Protein AF-A0A1T5C948-F1 (afdb_monomer_lite)

Foldseek 3Di:
DDDDDDDPPPPPPPPPPLDWDKAWKFKWWQDPVRDIDATDTFTKTKFAQVVVCVVVVHNPGDLQWIWIWTDPDPPDTWTWTWPDHLDDSVCSNVRNTDDPVSNVVCCVPVNQWIWTATPVRMIMIIRRDDDPPPVPSD

Structure (mmCIF, N/CA/C/O backbone):
data_AF-A0A1T5C948-F1
#
_entry.id   AF-A0A1T5C948-F1
#
loop_
_atom_site.group_PDB
_atom_site.id
_atom_site.type_symbol
_atom_site.label_atom_id
_atom_site.label_alt_id
_atom_site.label_comp_id
_atom_site.label_asym_id
_atom_site.label_entity_id
_atom_site.label_seq_id
_atom_site.pdbx_PDB_ins_code
_atom_site.Cartn_x
_atom_site.Cartn_y
_atom_site.Cartn_z
_atom_site.occupancy
_atom_site.B_iso_or_equiv
_atom_site.auth_seq_id
_atom_site.auth_comp_id
_atom_site.auth_asym_id
_atom_site.auth_atom_id
_atom_site.pdbx_PDB_model_num
ATOM 1 N N . MET A 1 1 ? -55.610 -35.413 -7.235 1.00 39.25 1 MET A N 1
ATOM 2 C CA . MET A 1 1 ? -54.195 -35.288 -6.819 1.00 39.25 1 MET A CA 1
ATOM 3 C C . MET A 1 1 ? -53.547 -34.168 -7.632 1.00 39.25 1 MET A C 1
ATOM 5 O O . MET A 1 1 ? -53.199 -34.396 -8.781 1.00 39.25 1 MET A O 1
ATOM 9 N N . LYS A 1 2 ? -53.491 -32.938 -7.102 1.00 38.12 2 LYS A N 1
ATOM 10 C CA . LYS A 1 2 ? -52.894 -31.776 -7.789 1.00 38.12 2 LYS A CA 1
ATOM 11 C C . LYS A 1 2 ? -51.477 -31.571 -7.247 1.00 38.12 2 LYS A C 1
ATOM 13 O O . LYS A 1 2 ? -51.323 -31.294 -6.063 1.00 38.12 2 LYS A O 1
ATOM 18 N N . LYS A 1 3 ? -50.460 -31.761 -8.090 1.00 43.78 3 LYS A N 1
ATOM 19 C CA . LYS A 1 3 ? -49.057 -31.479 -7.758 1.00 43.78 3 LYS A CA 1
ATOM 20 C C . LYS A 1 3 ? -48.816 -29.981 -7.965 1.00 43.78 3 LYS A C 1
ATOM 22 O O . LYS A 1 3 ? -48.924 -29.505 -9.089 1.00 43.78 3 LYS A O 1
ATOM 27 N N . ILE A 1 4 ? -48.545 -29.251 -6.887 1.00 56.44 4 ILE A N 1
ATOM 28 C CA . ILE A 1 4 ? -48.087 -27.859 -6.943 1.00 56.44 4 ILE A CA 1
ATOM 29 C C . ILE A 1 4 ? -46.574 -27.910 -7.156 1.00 56.44 4 ILE A C 1
ATOM 31 O O . ILE A 1 4 ? -45.840 -28.407 -6.306 1.00 56.44 4 ILE A O 1
ATOM 35 N N . LEU A 1 5 ? -46.129 -27.458 -8.326 1.00 49.09 5 LEU A N 1
ATOM 36 C CA . LEU A 1 5 ? -44.719 -27.320 -8.667 1.00 49.09 5 LEU A CA 1
ATOM 37 C C . LEU A 1 5 ? -44.233 -25.975 -8.102 1.00 49.09 5 LEU A C 1
ATOM 39 O O . LEU A 1 5 ? -44.597 -24.922 -8.621 1.00 49.09 5 LEU A O 1
ATOM 43 N N . LEU A 1 6 ? -43.466 -26.003 -7.010 1.00 47.34 6 LEU A N 1
ATOM 44 C CA . LEU A 1 6 ? -42.801 -24.817 -6.465 1.00 47.34 6 LEU A CA 1
ATOM 45 C C . LEU A 1 6 ? -41.563 -24.509 -7.318 1.00 47.34 6 LEU A C 1
ATOM 47 O O . LEU A 1 6 ? -40.593 -25.264 -7.310 1.00 47.34 6 LEU A O 1
ATOM 51 N N . LEU A 1 7 ? -41.613 -23.408 -8.067 1.00 48.03 7 LEU A N 1
ATOM 52 C CA . LEU A 1 7 ? -40.491 -22.891 -8.844 1.00 48.03 7 LEU A CA 1
ATOM 53 C C . LEU A 1 7 ? -39.629 -22.005 -7.928 1.00 48.03 7 LEU A C 1
ATOM 55 O O . LEU A 1 7 ? -40.002 -20.876 -7.616 1.00 48.03 7 LEU A O 1
ATOM 59 N N . PHE A 1 8 ? -38.496 -22.530 -7.461 1.00 49.38 8 PHE A N 1
ATOM 60 C CA . PHE A 1 8 ? -37.500 -21.763 -6.709 1.00 49.38 8 PHE A CA 1
ATOM 61 C C . PHE A 1 8 ? -36.685 -20.923 -7.706 1.00 49.38 8 PHE A C 1
ATOM 63 O O . PHE A 1 8 ? -35.793 -21.434 -8.382 1.00 49.38 8 PHE A O 1
ATOM 70 N N . ILE A 1 9 ? -37.025 -19.641 -7.843 1.00 54.72 9 ILE A N 1
ATOM 71 C CA . ILE A 1 9 ? -36.220 -18.677 -8.601 1.00 54.72 9 ILE A CA 1
ATOM 72 C C . ILE A 1 9 ? -35.020 -18.322 -7.720 1.00 54.72 9 ILE A C 1
ATOM 74 O O . ILE A 1 9 ? -35.112 -17.491 -6.819 1.00 54.72 9 ILE A O 1
ATOM 78 N N . VAL A 1 10 ? -33.901 -19.011 -7.941 1.00 51.16 10 VAL A N 1
ATOM 79 C CA . VAL A 1 10 ? -32.608 -18.648 -7.357 1.00 51.16 10 VAL A CA 1
ATOM 80 C C . VAL A 1 10 ? -32.125 -17.401 -8.091 1.00 51.16 10 VAL A C 1
ATOM 82 O O . VAL A 1 10 ? -31.604 -17.480 -9.202 1.00 51.16 10 VAL A O 1
ATOM 85 N N . SER A 1 11 ? -32.349 -16.235 -7.488 1.00 49.03 11 SER A N 1
ATOM 86 C CA . SER A 1 11 ? -31.751 -14.976 -7.925 1.00 49.03 11 SER A CA 1
ATOM 87 C C . SER A 1 11 ? -30.237 -15.077 -7.764 1.00 49.03 11 SER A C 1
ATOM 89 O O . SER A 1 11 ? -29.710 -14.944 -6.662 1.00 49.03 11 SER A O 1
ATOM 91 N N . ILE A 1 12 ? -29.535 -15.342 -8.864 1.00 51.81 12 ILE A N 1
ATOM 92 C CA . ILE A 1 12 ? -28.080 -15.227 -8.941 1.00 51.81 12 ILE A CA 1
ATOM 93 C C . ILE A 1 12 ? -27.775 -13.730 -8.866 1.00 51.81 12 ILE A C 1
ATOM 95 O O . ILE A 1 12 ? -27.791 -13.028 -9.875 1.00 51.81 12 ILE A O 1
ATOM 99 N N . SER A 1 13 ? -27.565 -13.216 -7.656 1.00 45.84 13 SER A N 1
ATOM 100 C CA . SER A 1 13 ? -26.960 -11.905 -7.463 1.00 45.84 13 SER A CA 1
ATOM 101 C C . SER A 1 13 ? -25.549 -11.978 -8.033 1.00 45.84 13 SER A C 1
ATOM 103 O O . SER A 1 13 ? -24.665 -12.614 -7.459 1.00 45.84 13 SER A O 1
ATOM 105 N N . SER A 1 14 ? -25.355 -11.371 -9.200 1.00 46.09 14 SER A N 1
ATOM 106 C CA . SER A 1 14 ? -24.045 -11.084 -9.762 1.00 46.09 14 SER A CA 1
ATOM 107 C C . SER A 1 14 ? -23.282 -10.227 -8.757 1.00 46.09 14 SER A C 1
ATOM 109 O O . SER A 1 14 ? -23.475 -9.013 -8.696 1.00 46.09 14 SER A O 1
ATOM 111 N N . ASN A 1 15 ? -22.449 -10.868 -7.937 1.00 43.09 15 ASN A N 1
ATOM 112 C CA . ASN A 1 15 ? -21.431 -10.172 -7.170 1.00 43.09 15 ASN A CA 1
ATOM 113 C C . ASN A 1 15 ? -20.574 -9.440 -8.198 1.00 43.09 15 ASN A C 1
ATOM 115 O O . ASN A 1 15 ? -19.873 -10.072 -8.990 1.00 43.09 15 ASN A O 1
ATOM 119 N N . HIS A 1 16 ? -20.689 -8.115 -8.244 1.00 42.28 16 HIS A N 1
ATOM 120 C CA . HIS A 1 16 ? -19.7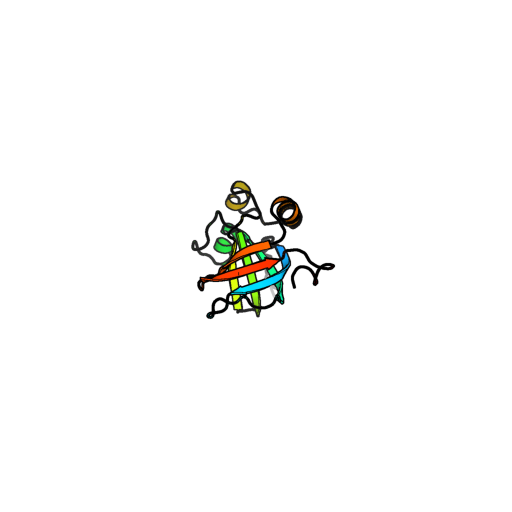15 -7.300 -8.944 1.00 42.28 16 HIS A CA 1
ATOM 121 C C . HIS A 1 16 ? -18.371 -7.621 -8.297 1.00 42.28 16 HIS A C 1
ATOM 123 O O . HIS A 1 16 ? -18.135 -7.266 -7.146 1.00 42.28 16 HIS A O 1
ATOM 129 N N . CYS A 1 17 ? -17.530 -8.368 -9.011 1.00 50.22 17 CYS A N 1
ATOM 130 C CA . CYS A 1 17 ? -16.131 -8.516 -8.658 1.00 50.22 17 CYS A CA 1
ATOM 131 C C . CYS A 1 17 ? -15.531 -7.115 -8.799 1.00 50.22 17 CYS A C 1
ATOM 133 O O . CYS A 1 17 ? -15.250 -6.665 -9.911 1.00 50.22 17 CYS A O 1
ATOM 135 N N . LEU A 1 18 ? -15.489 -6.366 -7.695 1.00 57.03 18 LEU A N 1
ATOM 136 C CA . LEU A 1 18 ? -14.756 -5.110 -7.634 1.00 57.03 18 LEU A CA 1
ATOM 137 C C . LEU A 1 18 ? -13.296 -5.477 -7.896 1.00 57.03 18 LEU A C 1
ATOM 139 O O . LEU A 1 18 ? -12.742 -6.335 -7.213 1.00 57.03 18 LEU A O 1
ATOM 143 N N . GLY A 1 19 ? -12.746 -4.925 -8.978 1.00 61.16 19 GLY A N 1
ATOM 144 C CA . GLY A 1 19 ? -11.480 -5.336 -9.578 1.00 61.16 19 GLY A CA 1
ATOM 145 C C . GLY A 1 19 ? -10.274 -4.935 -8.742 1.00 61.16 19 GLY A C 1
ATOM 146 O O . GLY A 1 19 ? -9.517 -4.060 -9.137 1.00 61.16 19 GLY A O 1
ATOM 147 N N . GLN A 1 20 ? -10.097 -5.585 -7.601 1.00 81.50 20 GLN A N 1
ATOM 148 C CA . GLN A 1 20 ? -8.906 -5.507 -6.772 1.00 81.50 20 GLN A CA 1
ATOM 149 C C . GLN A 1 20 ? -7.706 -6.057 -7.550 1.00 81.50 20 GLN A C 1
ATOM 151 O O . GLN A 1 20 ? -7.760 -7.164 -8.093 1.00 81.50 20 GLN A O 1
ATOM 156 N N . LEU A 1 21 ? -6.626 -5.277 -7.633 1.00 89.81 21 LEU A N 1
ATOM 157 C CA . LEU A 1 21 ? -5.390 -5.736 -8.258 1.00 89.81 21 LEU A CA 1
ATOM 158 C C . LEU A 1 21 ? -4.504 -6.407 -7.216 1.00 89.81 21 LEU A C 1
ATOM 160 O O . LEU A 1 21 ? -3.947 -5.740 -6.344 1.00 89.81 21 LEU A O 1
ATOM 164 N N . THR A 1 22 ? -4.318 -7.710 -7.380 1.00 92.06 22 THR A N 1
ATOM 165 C CA . THR A 1 22 ? -3.411 -8.521 -6.569 1.00 92.06 22 THR A CA 1
ATOM 166 C C . THR A 1 22 ? -2.036 -8.619 -7.234 1.00 92.06 22 THR A C 1
ATOM 168 O O . THR A 1 22 ? -1.925 -8.974 -8.411 1.00 92.06 22 THR A O 1
ATOM 171 N N . VAL A 1 23 ? -0.971 -8.294 -6.497 1.00 91.06 23 VAL A N 1
ATOM 172 C CA . VAL A 1 23 ? 0.420 -8.314 -6.986 1.00 91.06 23 VAL A CA 1
ATOM 173 C C . VAL A 1 23 ? 1.386 -8.828 -5.922 1.00 91.06 23 VAL A C 1
ATOM 175 O O . VAL A 1 23 ? 1.203 -8.596 -4.731 1.00 91.06 23 VAL A O 1
ATOM 178 N N . THR A 1 24 ? 2.465 -9.491 -6.346 1.00 90.69 24 THR A N 1
ATOM 179 C CA . THR A 1 24 ? 3.573 -9.839 -5.444 1.00 90.69 24 THR A CA 1
ATOM 180 C C . THR A 1 24 ? 4.559 -8.679 -5.343 1.00 90.69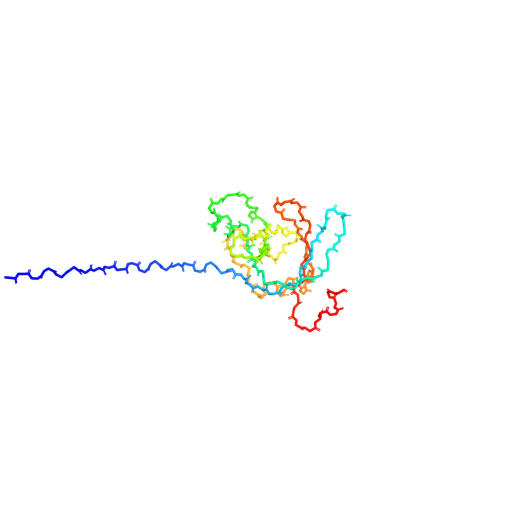 24 THR A C 1
ATOM 182 O O . THR A 1 24 ? 5.084 -8.210 -6.350 1.00 90.69 24 THR A O 1
ATOM 185 N N . VAL A 1 25 ? 4.840 -8.230 -4.120 1.00 91.19 25 VAL A N 1
ATOM 186 C CA . VAL A 1 25 ? 5.674 -7.055 -3.830 1.00 91.19 25 VAL A CA 1
ATOM 187 C C . VAL A 1 25 ? 6.652 -7.391 -2.706 1.00 91.19 25 VAL A C 1
ATOM 189 O O . VAL A 1 25 ? 6.312 -8.090 -1.749 1.00 91.19 25 VAL A O 1
ATOM 192 N N . GLY A 1 26 ? 7.885 -6.890 -2.803 1.00 92.12 26 GLY A N 1
ATOM 193 C CA . GLY A 1 26 ? 8.811 -6.893 -1.673 1.00 92.12 26 GLY A CA 1
ATOM 194 C C . GLY A 1 26 ? 8.386 -5.853 -0.637 1.00 92.12 26 GLY A C 1
ATOM 195 O O . GLY A 1 26 ? 8.387 -4.661 -0.934 1.00 92.12 26 GLY A O 1
ATOM 196 N N . VAL A 1 27 ? 8.063 -6.273 0.583 1.00 94.50 27 VAL A N 1
ATOM 197 C CA . VAL A 1 27 ? 7.663 -5.379 1.677 1.00 94.50 27 VAL A CA 1
ATOM 198 C C . VAL A 1 27 ? 8.672 -5.404 2.818 1.00 94.50 27 VAL A C 1
ATOM 200 O O . VAL A 1 27 ? 9.238 -6.448 3.144 1.00 94.50 27 VAL A O 1
ATOM 203 N N . LYS A 1 28 ? 8.886 -4.254 3.452 1.00 95.75 28 LYS A N 1
ATOM 204 C CA . LYS A 1 28 ? 9.564 -4.151 4.748 1.00 95.75 28 LYS A CA 1
ATOM 205 C C . LYS A 1 28 ? 8.898 -3.092 5.610 1.00 95.75 28 LYS A C 1
ATOM 207 O O . LYS A 1 28 ? 8.361 -2.115 5.086 1.00 95.75 28 LYS A O 1
ATOM 212 N N . TYR A 1 29 ? 8.969 -3.277 6.916 1.00 97.31 29 TYR A N 1
ATOM 213 C CA . TYR A 1 29 ? 8.339 -2.404 7.899 1.00 97.31 29 TYR A CA 1
ATOM 214 C C . TYR A 1 29 ? 9.371 -1.877 8.887 1.00 97.31 29 TYR A C 1
ATOM 216 O O . TYR A 1 29 ? 10.437 -2.471 9.067 1.00 97.31 29 TYR A O 1
ATOM 224 N N . LYS A 1 30 ? 9.062 -0.742 9.506 1.00 97.94 30 LYS A N 1
ATOM 225 C CA . LYS A 1 30 ? 9.888 -0.151 10.553 1.00 97.94 30 LYS A CA 1
ATOM 226 C C . LYS A 1 30 ? 9.517 -0.743 11.911 1.00 97.94 30 LYS A C 1
ATOM 228 O O . LYS A 1 30 ? 8.369 -0.664 12.337 1.00 97.94 30 LYS A O 1
ATOM 233 N N . SER A 1 31 ? 10.497 -1.342 12.566 1.00 94.69 31 SER A N 1
ATOM 234 C CA . SER A 1 31 ? 10.406 -1.890 13.914 1.00 94.69 31 SER A CA 1
ATOM 235 C C . SER A 1 31 ? 10.343 -0.781 14.967 1.00 94.69 31 SER A C 1
ATOM 237 O O . SER A 1 31 ? 10.654 0.383 14.709 1.00 94.69 31 SER A O 1
ATOM 239 N N . THR A 1 32 ? 9.975 -1.158 16.191 1.00 92.75 32 THR A N 1
ATOM 240 C CA . THR A 1 32 ? 9.872 -0.248 17.345 1.00 92.75 32 THR A CA 1
ATOM 241 C C . THR A 1 32 ? 11.201 0.396 17.743 1.00 92.75 32 THR A C 1
ATOM 243 O O . THR A 1 32 ? 11.203 1.493 18.292 1.00 92.75 32 THR A O 1
ATOM 246 N N . ASP A 1 33 ? 12.329 -0.241 17.429 1.00 94.62 33 ASP A N 1
ATOM 247 C CA . ASP A 1 33 ? 13.681 0.306 17.606 1.00 94.62 33 ASP A CA 1
ATOM 248 C C . ASP A 1 33 ? 14.093 1.301 16.500 1.00 94.62 33 ASP A C 1
ATOM 250 O O . ASP A 1 33 ? 15.203 1.830 16.507 1.00 94.62 33 ASP A O 1
ATOM 254 N N . GLY A 1 34 ? 13.202 1.563 15.539 1.00 94.12 34 GLY A N 1
ATOM 255 C CA . GLY A 1 34 ? 13.423 2.458 14.409 1.00 94.12 34 GLY A CA 1
ATOM 256 C C . GLY A 1 34 ? 14.157 1.824 13.225 1.00 94.12 34 GLY A C 1
ATOM 257 O O . GLY A 1 34 ? 14.263 2.471 12.178 1.00 94.12 34 GLY A O 1
ATOM 258 N N . SER A 1 35 ? 14.629 0.580 13.347 1.00 96.12 35 SER A N 1
ATOM 259 C CA . SER A 1 35 ? 15.250 -0.163 12.249 1.00 96.12 35 SER A CA 1
ATOM 260 C C . SER A 1 35 ? 14.202 -0.668 11.256 1.00 96.12 35 SER A C 1
ATOM 262 O O . SER A 1 35 ? 13.035 -0.850 11.594 1.00 96.12 35 SER A O 1
ATOM 264 N N . TYR A 1 36 ? 14.600 -0.897 10.005 1.00 96.06 36 TYR A N 1
ATOM 265 C CA . TYR A 1 36 ? 13.734 -1.559 9.031 1.00 96.06 36 TYR A CA 1
ATOM 266 C C . TYR A 1 36 ? 13.993 -3.063 9.030 1.00 96.06 36 TYR A C 1
ATOM 268 O O . TYR A 1 36 ? 15.144 -3.500 9.072 1.00 96.06 36 TYR A O 1
ATOM 276 N N . SER A 1 37 ? 12.929 -3.854 8.900 1.00 95.06 37 SER A N 1
ATOM 277 C CA . SER A 1 37 ? 13.046 -5.284 8.638 1.00 95.06 37 SER A CA 1
ATOM 278 C C . SER A 1 37 ? 13.793 -5.547 7.323 1.00 95.06 37 SER A C 1
ATOM 280 O O . SER A 1 37 ? 13.866 -4.691 6.433 1.00 95.06 37 SER A O 1
ATOM 282 N N . LYS A 1 38 ? 14.273 -6.782 7.141 1.00 91.94 38 LYS A N 1
ATOM 283 C CA . LYS A 1 38 ? 14.587 -7.281 5.794 1.00 91.94 38 LYS A CA 1
ATOM 284 C C . LYS A 1 38 ? 13.331 -7.274 4.918 1.00 91.94 38 LYS A C 1
ATOM 286 O O . LYS A 1 38 ? 12.210 -7.223 5.435 1.00 91.94 38 LYS A O 1
ATOM 291 N N . TYR A 1 39 ? 13.519 -7.356 3.607 1.00 90.88 39 TYR A N 1
ATOM 292 C CA . TYR A 1 39 ? 12.401 -7.526 2.690 1.00 90.88 39 TYR A CA 1
ATOM 293 C C . TYR A 1 39 ? 11.788 -8.924 2.793 1.00 90.88 39 TYR A C 1
ATOM 295 O O . TYR A 1 39 ? 12.486 -9.932 2.929 1.00 90.88 39 TYR A O 1
ATOM 303 N N . TYR A 1 40 ? 10.467 -8.965 2.680 1.00 89.69 40 TYR A N 1
ATOM 304 C CA . TYR A 1 40 ? 9.666 -10.169 2.546 1.00 89.69 40 TYR A CA 1
ATOM 305 C C . TYR A 1 40 ? 8.785 -10.022 1.313 1.00 89.69 40 TYR A C 1
ATOM 307 O O . TYR A 1 40 ? 8.098 -9.018 1.169 1.00 89.69 40 TYR A O 1
ATOM 315 N N . PHE A 1 41 ? 8.778 -11.014 0.429 1.00 88.88 41 PHE A N 1
ATOM 316 C CA . PHE A 1 41 ? 7.847 -11.008 -0.696 1.00 88.88 41 PHE A CA 1
ATOM 317 C C . PHE A 1 41 ? 6.471 -11.458 -0.211 1.00 88.88 41 PHE A C 1
ATOM 319 O O . PHE A 1 41 ? 6.345 -12.471 0.490 1.00 88.88 41 PHE A O 1
ATOM 326 N N . ARG A 1 42 ? 5.456 -10.656 -0.524 1.00 90.19 42 ARG A N 1
ATOM 327 C CA . ARG A 1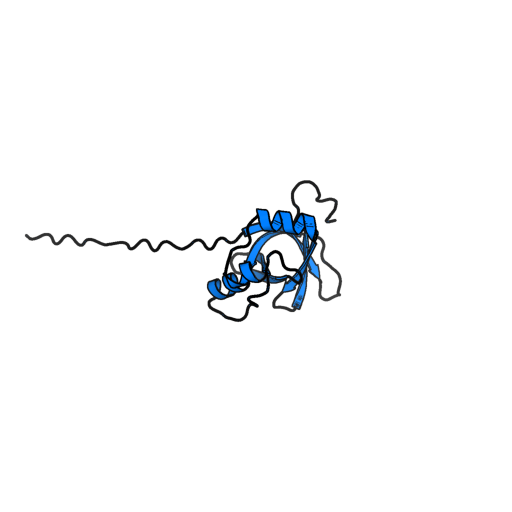 42 ? 4.064 -10.890 -0.150 1.00 90.19 42 ARG A CA 1
ATOM 328 C C . ARG A 1 42 ? 3.167 -10.607 -1.333 1.00 90.19 42 ARG A C 1
ATOM 330 O O . ARG A 1 42 ? 3.423 -9.677 -2.094 1.00 90.19 42 ARG A O 1
ATOM 337 N N . GLU A 1 43 ? 2.125 -11.409 -1.447 1.00 91.06 43 GLU A N 1
ATOM 338 C CA . GLU A 1 43 ? 0.962 -11.027 -2.222 1.00 91.06 43 GLU A CA 1
ATOM 339 C C . GLU A 1 43 ? 0.240 -9.913 -1.463 1.00 91.06 43 GLU A C 1
ATOM 341 O O . GLU A 1 43 ? 0.027 -10.003 -0.251 1.00 91.06 43 GLU A O 1
ATOM 346 N N . ILE A 1 44 ? -0.039 -8.826 -2.167 1.00 94.88 44 ILE A N 1
ATOM 347 C CA . ILE A 1 44 ? -0.763 -7.682 -1.639 1.00 94.88 44 ILE A CA 1
ATOM 348 C C . ILE A 1 44 ? -1.875 -7.328 -2.602 1.00 94.88 44 ILE A C 1
ATOM 350 O O . ILE A 1 44 ? -1.771 -7.588 -3.804 1.00 94.88 44 ILE A O 1
ATOM 354 N N . ASP A 1 45 ? -2.858 -6.614 -2.086 1.00 95.81 45 ASP A N 1
ATOM 355 C CA . ASP A 1 45 ? -3.865 -6.001 -2.923 1.00 95.81 45 ASP A CA 1
ATOM 356 C C . ASP A 1 45 ? -3.733 -4.489 -2.952 1.00 95.81 45 ASP A C 1
ATOM 358 O O . ASP A 1 45 ? -3.462 -3.843 -1.938 1.00 95.81 45 ASP A O 1
ATOM 362 N N . LEU A 1 46 ? -3.965 -3.922 -4.127 1.00 96.50 46 LEU A N 1
ATOM 363 C CA . LEU A 1 46 ? -4.037 -2.489 -4.340 1.00 96.50 46 LEU A CA 1
ATOM 364 C C . LEU A 1 46 ? -5.483 -2.063 -4.532 1.00 96.50 46 LEU A C 1
ATOM 366 O O . LEU A 1 46 ? -6.185 -2.590 -5.396 1.00 96.50 46 LEU A O 1
ATOM 370 N N . VAL A 1 47 ? -5.901 -1.080 -3.739 1.00 96.06 47 VAL A N 1
ATOM 371 C CA . VAL A 1 47 ? -7.261 -0.535 -3.767 1.00 96.06 47 VAL A CA 1
ATOM 372 C C . VAL A 1 47 ? -7.249 0.980 -3.595 1.00 96.06 47 VAL A C 1
ATOM 374 O O . VAL A 1 47 ? -6.350 1.562 -2.982 1.00 96.06 47 VAL A O 1
ATOM 377 N N . THR A 1 48 ? -8.275 1.640 -4.115 1.00 96.19 48 THR A N 1
ATOM 378 C CA . THR A 1 48 ? -8.577 3.040 -3.798 1.00 96.19 48 THR A CA 1
ATOM 379 C C . THR A 1 48 ? -9.189 3.159 -2.398 1.00 96.19 48 THR A C 1
ATOM 381 O O . THR A 1 48 ? -9.807 2.222 -1.889 1.00 96.19 48 THR A O 1
ATOM 384 N N . GLY A 1 49 ? -9.129 4.348 -1.792 1.00 96.00 49 GLY A N 1
ATOM 385 C CA . GLY A 1 49 ? -9.903 4.626 -0.577 1.00 96.00 49 GLY A CA 1
ATOM 386 C C . GLY A 1 49 ? -11.421 4.507 -0.775 1.00 96.00 49 GLY A C 1
ATOM 387 O O . GLY A 1 49 ? -12.131 4.137 0.156 1.00 96.00 49 GLY A O 1
ATOM 388 N N . VAL A 1 50 ? -11.932 4.772 -1.984 1.00 95.56 50 VAL A N 1
ATOM 389 C CA . VAL A 1 50 ? -13.358 4.601 -2.322 1.00 95.56 50 VAL A CA 1
ATOM 390 C C . VAL A 1 50 ? -13.751 3.123 -2.300 1.00 95.56 50 VAL A C 1
ATOM 392 O O . VAL A 1 50 ? -14.732 2.762 -1.655 1.00 95.56 50 VAL A O 1
ATOM 395 N N . GLU A 1 51 ? -12.978 2.265 -2.965 1.00 94.88 51 GLU A N 1
ATOM 396 C CA . GLU A 1 51 ? -13.188 0.814 -2.973 1.00 94.88 51 GLU A CA 1
ATOM 397 C C . GLU A 1 51 ? -13.097 0.240 -1.566 1.00 94.88 51 GLU A C 1
ATOM 399 O O . GLU A 1 51 ? -13.952 -0.552 -1.181 1.00 94.88 51 GLU A O 1
ATOM 404 N N . LEU A 1 52 ? -12.115 0.687 -0.780 1.00 95.25 52 LEU A N 1
ATOM 405 C CA . LEU A 1 52 ? -11.929 0.198 0.577 1.00 95.25 52 LEU A CA 1
ATOM 406 C C . LEU A 1 52 ? -13.091 0.600 1.494 1.00 95.25 52 LEU A C 1
ATOM 408 O O . LEU A 1 52 ? -13.652 -0.264 2.156 1.00 95.25 52 LEU A O 1
ATOM 412 N N . ASN A 1 53 ? -13.525 1.866 1.459 1.00 96.81 53 ASN A N 1
ATOM 413 C CA . ASN A 1 53 ? -14.721 2.324 2.178 1.00 96.81 53 ASN A CA 1
ATOM 414 C C . ASN A 1 53 ? -15.975 1.528 1.790 1.00 96.81 53 ASN A C 1
ATOM 416 O O . ASN A 1 53 ? -16.769 1.167 2.658 1.00 96.81 53 ASN A O 1
ATOM 420 N N . ASN A 1 54 ? -16.152 1.241 0.496 1.00 94.50 54 ASN A N 1
ATOM 421 C CA . ASN A 1 54 ? -17.277 0.445 0.012 1.00 94.50 54 ASN A CA 1
ATOM 422 C C . ASN A 1 54 ? -17.198 -1.004 0.514 1.00 94.50 54 ASN A C 1
ATOM 424 O O . ASN A 1 54 ? -18.204 -1.544 0.967 1.00 94.50 54 ASN A O 1
ATOM 428 N N . ALA A 1 55 ? -16.012 -1.619 0.471 1.00 93.19 55 ALA A N 1
ATOM 429 C CA . ALA A 1 55 ? -15.788 -2.995 0.909 1.00 93.19 55 ALA A CA 1
ATOM 430 C C . ALA A 1 55 ? -15.968 -3.170 2.426 1.00 93.19 55 ALA A C 1
ATOM 432 O O . ALA A 1 55 ? -16.458 -4.206 2.870 1.00 93.19 55 ALA A O 1
ATOM 433 N N . THR A 1 56 ? -15.611 -2.159 3.223 1.00 93.44 56 THR A N 1
ATOM 434 C CA . THR A 1 56 ? -15.737 -2.196 4.688 1.00 93.44 56 THR A CA 1
ATOM 435 C C . THR A 1 56 ? -17.026 -1.566 5.209 1.00 93.44 56 THR A C 1
ATOM 437 O O . THR A 1 56 ? -17.273 -1.607 6.411 1.00 93.44 56 THR A O 1
ATOM 440 N N . ASN A 1 57 ? -17.850 -0.977 4.336 1.00 95.75 57 ASN A N 1
ATOM 441 C CA . ASN A 1 57 ? -19.026 -0.187 4.704 1.00 95.75 57 ASN A CA 1
ATOM 442 C C . ASN A 1 57 ? -18.696 0.935 5.717 1.00 95.75 57 ASN A C 1
ATOM 444 O O . ASN A 1 57 ? -19.407 1.139 6.704 1.00 95.75 57 ASN A O 1
ATOM 448 N N . THR A 1 58 ? -17.595 1.660 5.484 1.00 94.94 58 THR A N 1
ATOM 449 C CA . THR A 1 58 ? -17.144 2.781 6.330 1.00 94.94 58 THR A CA 1
ATOM 450 C C . THR A 1 58 ? -16.871 4.045 5.504 1.00 94.94 58 THR A C 1
ATOM 452 O O . THR A 1 58 ? -17.106 4.093 4.298 1.00 94.94 58 THR A O 1
ATOM 455 N N . ARG A 1 59 ? -16.428 5.119 6.171 1.00 95.25 59 ARG A N 1
ATOM 456 C CA . ARG A 1 59 ? -15.935 6.363 5.544 1.00 95.25 59 ARG A CA 1
ATOM 457 C C . ARG A 1 59 ? -14.576 6.783 6.107 1.00 95.25 59 ARG A C 1
ATOM 459 O O . ARG A 1 59 ? -14.241 7.963 6.120 1.00 95.25 59 ARG A O 1
ATOM 466 N N . GLU A 1 60 ? -13.843 5.824 6.656 1.00 96.88 60 GLU A N 1
ATOM 467 C CA . GLU A 1 60 ? -12.603 6.070 7.397 1.00 96.88 60 GLU A CA 1
ATOM 468 C C . GLU A 1 60 ? -11.397 6.239 6.470 1.00 96.88 60 GLU A C 1
ATOM 470 O O . GLU A 1 60 ? -10.397 6.852 6.847 1.00 96.88 60 GLU A O 1
ATOM 475 N N . TYR A 1 61 ? -11.492 5.725 5.244 1.00 97.19 61 TYR A N 1
ATOM 476 C CA . TYR A 1 61 ? -10.412 5.772 4.273 1.00 97.19 61 TYR A CA 1
ATOM 477 C C . TYR A 1 61 ? -10.522 7.019 3.395 1.00 97.19 61 TYR A C 1
ATOM 479 O O . TYR A 1 61 ? -11.596 7.413 2.938 1.00 97.19 61 TYR A O 1
ATOM 487 N N . ASP A 1 62 ? -9.386 7.660 3.154 1.00 96.50 62 ASP A N 1
ATOM 488 C CA . ASP A 1 62 ? -9.300 8.879 2.366 1.00 96.50 62 ASP A CA 1
ATOM 489 C C . ASP A 1 62 ? -9.531 8.560 0.887 1.00 96.50 62 ASP A C 1
ATOM 491 O O . ASP A 1 62 ? -8.738 7.866 0.249 1.00 96.50 62 ASP A O 1
ATOM 495 N N . VAL A 1 63 ? -10.613 9.107 0.335 1.00 95.88 63 VAL A N 1
ATOM 496 C CA . VAL A 1 63 ? -11.019 8.920 -1.065 1.00 95.88 63 VAL A CA 1
ATOM 497 C C . VAL A 1 63 ? -9.985 9.437 -2.074 1.00 95.88 63 VAL A C 1
ATOM 499 O O . VAL A 1 63 ? -10.035 9.053 -3.238 1.00 95.88 63 VAL A O 1
ATOM 502 N N . TYR A 1 64 ? -9.026 10.265 -1.645 1.00 95.56 64 TYR A N 1
ATOM 503 C CA . TYR A 1 64 ? -7.913 10.768 -2.460 1.00 95.56 64 TYR A CA 1
ATOM 504 C C . TYR A 1 64 ? -6.618 9.966 -2.300 1.00 95.56 64 TYR A C 1
ATOM 506 O O . TYR A 1 64 ? -5.566 10.387 -2.792 1.00 95.56 64 TYR A O 1
ATOM 514 N N . SER A 1 65 ? -6.676 8.819 -1.627 1.00 96.50 65 SER A N 1
ATOM 515 C CA . SER A 1 65 ? -5.520 7.966 -1.376 1.00 96.50 65 SER A CA 1
ATOM 516 C C . SER A 1 65 ? -5.672 6.576 -1.981 1.00 96.50 65 SER A C 1
ATOM 518 O O . SER A 1 65 ? -6.780 6.075 -2.179 1.00 96.50 65 SER A O 1
ATOM 520 N N . ASP A 1 66 ? -4.523 5.972 -2.273 1.00 96.81 66 ASP A N 1
ATOM 521 C CA . ASP A 1 66 ? -4.407 4.566 -2.648 1.00 96.81 66 ASP A CA 1
ATOM 522 C C . ASP A 1 66 ? -3.862 3.785 -1.446 1.00 96.81 66 ASP A C 1
ATOM 524 O O . ASP A 1 66 ? -3.093 4.318 -0.634 1.00 96.81 66 ASP A O 1
ATOM 528 N N . TYR A 1 67 ? -4.268 2.527 -1.337 1.00 97.69 67 TYR A N 1
ATOM 529 C CA . TYR A 1 67 ? -3.965 1.660 -0.211 1.00 97.69 67 TYR A CA 1
ATOM 530 C C . TYR A 1 67 ? -3.365 0.344 -0.695 1.00 97.69 67 TYR A C 1
ATOM 532 O O . TYR A 1 67 ? -3.772 -0.195 -1.724 1.00 97.69 67 TYR A O 1
ATOM 540 N N . ALA A 1 68 ? -2.403 -0.165 0.071 1.00 97.69 68 ALA A N 1
ATOM 541 C CA . ALA A 1 68 ? -1.877 -1.515 -0.066 1.00 97.69 68 ALA A CA 1
ATOM 542 C C . ALA A 1 68 ? -2.364 -2.368 1.111 1.00 97.69 68 ALA A C 1
ATOM 544 O O . ALA A 1 68 ? -2.150 -2.006 2.268 1.00 97.69 68 ALA A O 1
ATOM 545 N N . LEU A 1 69 ? -3.016 -3.487 0.816 1.00 97.62 69 LEU A N 1
ATOM 546 C CA . LEU A 1 69 ? -3.499 -4.458 1.792 1.00 97.62 69 LEU A CA 1
ATOM 547 C C . LEU A 1 69 ? -2.516 -5.624 1.802 1.00 97.62 69 LEU A C 1
ATOM 549 O O . LEU A 1 69 ? -2.422 -6.375 0.833 1.00 97.62 69 LEU A O 1
ATOM 553 N N . ILE A 1 70 ? -1.751 -5.742 2.882 1.00 96.75 70 ILE A N 1
ATOM 554 C CA . ILE A 1 70 ? -0.755 -6.800 3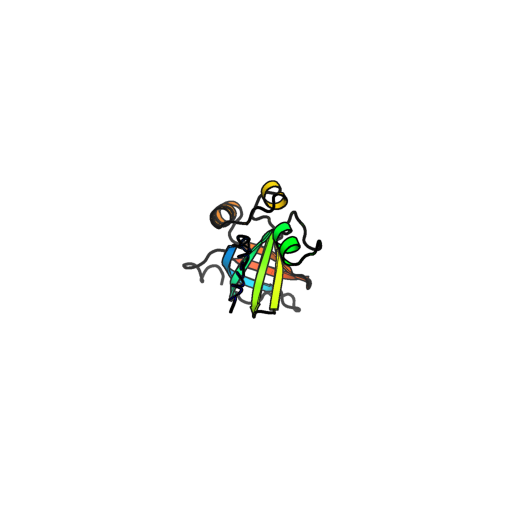.056 1.00 96.75 70 ILE A CA 1
ATOM 555 C C . ILE A 1 70 ? -1.374 -7.873 3.947 1.00 96.75 70 ILE A C 1
ATOM 557 O O . ILE A 1 70 ? -1.503 -7.670 5.156 1.00 96.75 70 ILE A O 1
ATOM 561 N N . TRP A 1 71 ? -1.764 -9.000 3.358 1.00 93.31 71 TRP A N 1
ATOM 562 C CA . TRP A 1 71 ? -2.384 -10.106 4.085 1.00 93.31 71 TRP A CA 1
ATOM 563 C C . TRP A 1 71 ? -1.329 -11.015 4.722 1.00 93.31 71 TRP A C 1
ATOM 565 O O . TRP A 1 71 ? -0.369 -11.442 4.075 1.00 93.31 71 TRP A O 1
ATOM 575 N N . PHE A 1 72 ? -1.510 -11.320 6.006 1.00 90.00 72 PHE A N 1
ATOM 576 C CA . PHE A 1 72 ? -0.706 -12.301 6.744 1.00 90.00 72 PHE A CA 1
ATOM 577 C C . PHE A 1 72 ? -1.453 -13.625 6.903 1.00 90.00 72 PHE A C 1
ATOM 579 O O . PHE A 1 72 ? -0.838 -14.689 6.855 1.00 90.00 72 PHE A O 1
ATOM 586 N N . ASP A 1 73 ? -2.774 -13.546 7.050 1.00 89.81 73 ASP A N 1
ATOM 587 C CA . ASP A 1 73 ? -3.716 -14.658 7.008 1.00 89.81 73 ASP A CA 1
ATOM 588 C C . ASP A 1 73 ? -5.110 -14.136 6.598 1.00 89.81 73 ASP A C 1
ATOM 590 O O . ASP A 1 73 ? -5.252 -12.977 6.219 1.00 89.81 73 ASP A O 1
ATOM 594 N N . GLN A 1 74 ? -6.150 -14.974 6.665 1.00 86.38 74 GLN A N 1
ATOM 595 C CA . GLN A 1 74 ? -7.524 -14.612 6.266 1.00 86.38 74 GLN A CA 1
ATOM 596 C C . GLN A 1 74 ? -8.169 -13.498 7.113 1.00 86.38 74 GLN A C 1
ATOM 598 O O . GLN A 1 74 ? -9.186 -12.932 6.723 1.00 86.38 74 GLN A O 1
ATOM 603 N N . THR A 1 75 ? -7.619 -13.220 8.290 1.00 89.44 75 THR A N 1
ATOM 604 C CA . THR A 1 75 ? -8.163 -12.306 9.302 1.00 89.44 75 THR A CA 1
ATOM 605 C C . THR A 1 75 ? -7.195 -11.189 9.687 1.00 89.44 75 THR A C 1
ATOM 607 O O . THR A 1 75 ? -7.590 -10.243 10.364 1.00 89.44 75 THR A O 1
ATOM 610 N N . GLN A 1 76 ? -5.936 -11.279 9.257 1.00 92.25 76 GLN A N 1
ATOM 611 C CA . GLN A 1 76 ? -4.874 -10.341 9.588 1.00 92.25 76 GLN A CA 1
ATOM 612 C C . GLN A 1 76 ? -4.375 -9.642 8.328 1.00 92.25 76 GLN A C 1
ATOM 614 O O . GLN A 1 76 ? -3.727 -10.247 7.470 1.00 92.25 76 GLN A O 1
ATOM 619 N N . VAL A 1 77 ? -4.640 -8.339 8.257 1.00 95.38 77 VAL A N 1
ATOM 620 C CA . VAL A 1 77 ? -4.233 -7.463 7.160 1.00 95.38 77 VAL A CA 1
ATOM 621 C C . VAL A 1 77 ? -3.606 -6.190 7.716 1.00 95.38 77 VAL A C 1
ATOM 623 O O . VAL A 1 77 ? -4.148 -5.568 8.628 1.00 95.38 77 VAL A O 1
ATOM 626 N N . ALA A 1 78 ? -2.466 -5.781 7.162 1.00 97.31 78 ALA A N 1
ATOM 627 C CA . ALA A 1 78 ? -1.984 -4.414 7.325 1.00 97.31 78 ALA A CA 1
ATOM 628 C C . ALA A 1 78 ? -2.547 -3.559 6.188 1.00 97.31 78 ALA A C 1
ATOM 630 O O . ALA A 1 78 ? -2.248 -3.796 5.017 1.00 97.31 78 ALA A O 1
ATOM 631 N N . ILE A 1 79 ? -3.359 -2.563 6.541 1.00 98.06 79 ILE A N 1
ATOM 632 C CA . ILE A 1 79 ? -3.922 -1.597 5.596 1.00 98.06 79 ILE A CA 1
ATOM 633 C C . ILE A 1 79 ? -3.008 -0.377 5.560 1.00 98.06 79 ILE A C 1
ATOM 635 O O . ILE A 1 79 ? -3.033 0.457 6.464 1.00 98.06 79 ILE A O 1
ATOM 639 N N . VAL A 1 80 ? -2.193 -0.279 4.516 1.00 98.56 80 VAL A N 1
ATOM 640 C CA . VAL A 1 80 ? -1.151 0.739 4.374 1.00 98.56 80 VAL A CA 1
ATOM 641 C C . VAL A 1 80 ? -1.643 1.869 3.476 1.00 98.56 80 VAL A C 1
ATOM 643 O O . VAL A 1 80 ? -1.823 1.675 2.274 1.00 98.56 80 VAL A O 1
ATOM 646 N N . LYS A 1 81 ? -1.797 3.078 4.026 1.00 98.44 81 LYS A N 1
ATOM 647 C CA . LYS A 1 81 ? -2.056 4.289 3.233 1.00 98.44 81 LYS A CA 1
ATOM 648 C C . LYS A 1 81 ? -0.773 4.702 2.517 1.00 98.44 81 LYS A C 1
ATOM 650 O O . LYS A 1 81 ? 0.213 5.044 3.175 1.00 98.44 81 LYS A O 1
ATOM 655 N N . LEU A 1 82 ? -0.769 4.693 1.186 1.00 98.06 82 LEU A N 1
ATOM 656 C CA . LEU A 1 82 ? 0.411 5.066 0.407 1.00 98.06 82 LEU A CA 1
ATOM 657 C C . LEU A 1 82 ? 0.626 6.586 0.438 1.00 98.06 82 LEU A C 1
ATOM 659 O O . LEU A 1 82 ? -0.305 7.367 0.248 1.00 98.06 82 LEU A O 1
ATOM 663 N N . LYS A 1 83 ? 1.875 7.020 0.638 1.00 96.94 83 LYS A N 1
ATOM 664 C CA . LYS A 1 83 ? 2.259 8.445 0.600 1.00 96.94 83 LYS A CA 1
ATOM 665 C C . LYS A 1 83 ? 2.168 9.024 -0.809 1.00 96.94 83 LYS A C 1
ATOM 667 O O . LYS A 1 83 ? 1.885 10.205 -0.985 1.00 96.94 83 LYS A O 1
ATOM 672 N N . SER A 1 84 ? 2.452 8.197 -1.810 1.00 93.44 84 SER A N 1
ATOM 673 C CA . SER A 1 84 ? 2.426 8.577 -3.218 1.00 93.44 84 SER A CA 1
ATOM 674 C C . SER A 1 84 ? 1.303 7.856 -3.942 1.00 93.44 84 SER A C 1
ATOM 676 O O . SER A 1 84 ? 1.092 6.661 -3.743 1.00 93.44 84 SER A O 1
ATOM 678 N N . LYS A 1 85 ? 0.648 8.592 -4.829 1.00 91.44 85 LYS A N 1
ATOM 679 C CA . LYS A 1 85 ? -0.508 8.159 -5.604 1.00 91.44 85 LYS A CA 1
ATOM 680 C C . LYS A 1 85 ? -0.060 7.265 -6.771 1.00 91.44 85 LYS A C 1
ATOM 682 O O . LYS A 1 85 ? 0.877 7.613 -7.490 1.00 91.44 85 LYS A O 1
ATOM 687 N N . ILE A 1 86 ? -0.739 6.140 -6.969 1.00 94.06 86 ILE A N 1
ATOM 688 C CA . ILE A 1 86 ? -0.621 5.277 -8.152 1.00 94.06 86 ILE A CA 1
ATOM 689 C C . ILE A 1 86 ? -1.456 5.866 -9.293 1.00 94.06 86 ILE A C 1
ATOM 691 O O . ILE A 1 86 ? -0.992 5.943 -10.430 1.00 94.06 86 ILE A O 1
ATOM 695 N N . GLN A 1 87 ? -2.649 6.368 -8.973 1.00 91.44 87 GLN A N 1
ATOM 696 C CA . GLN A 1 87 ? -3.585 6.912 -9.957 1.00 91.44 87 GLN A CA 1
ATOM 697 C C . GLN A 1 87 ? -3.940 8.390 -9.743 1.00 91.44 87 GLN A C 1
ATOM 699 O O . GLN A 1 87 ? -3.632 8.998 -8.711 1.00 91.44 87 GLN A O 1
ATOM 704 N N . SER A 1 88 ? -4.621 8.972 -10.734 1.00 93.12 88 SER A N 1
ATOM 705 C CA . SER A 1 88 ? -5.129 10.345 -10.677 1.00 93.12 88 SER A CA 1
ATOM 706 C C . SER A 1 88 ? -6.282 10.496 -9.677 1.00 93.12 88 SER A C 1
ATOM 708 O O . SER A 1 88 ? -7.018 9.549 -9.402 1.00 93.12 88 SER A O 1
ATOM 710 N N . ASP A 1 89 ? -6.472 11.714 -9.160 1.00 93.06 89 ASP A N 1
ATOM 711 C CA . ASP A 1 89 ? -7.576 12.016 -8.236 1.00 93.06 89 ASP A CA 1
ATOM 712 C C . ASP A 1 89 ? -8.948 11.748 -8.865 1.00 93.06 89 ASP A C 1
ATOM 714 O O . ASP A 1 89 ? -9.823 11.190 -8.212 1.00 93.06 89 ASP A O 1
ATOM 718 N N . VAL A 1 90 ? -9.108 12.052 -10.157 1.00 92.56 90 VAL A N 1
ATOM 719 C CA . VAL A 1 90 ? -10.361 11.809 -10.885 1.00 92.56 90 VAL A CA 1
ATOM 720 C C . VAL A 1 90 ? -10.700 10.319 -10.927 1.00 92.56 90 VAL A C 1
ATOM 722 O O . VAL A 1 90 ? -11.825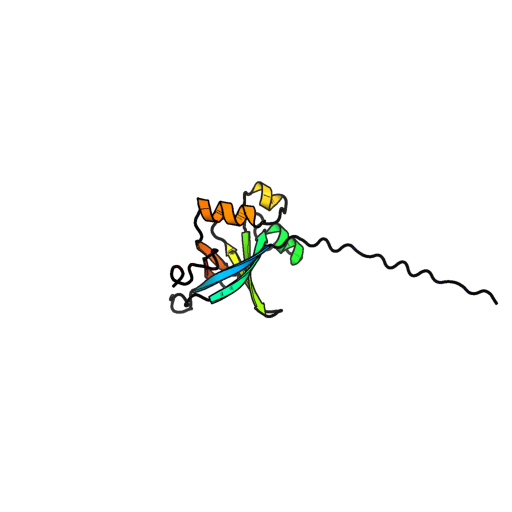 9.946 -10.609 1.00 92.56 90 VAL A O 1
ATOM 725 N N . ASN A 1 91 ? -9.739 9.453 -11.271 1.00 93.25 91 ASN A N 1
ATOM 726 C CA . ASN A 1 91 ? -9.988 8.009 -11.327 1.00 93.25 91 ASN A CA 1
ATOM 727 C C . ASN A 1 91 ? -10.342 7.445 -9.943 1.00 93.25 91 ASN A C 1
ATOM 729 O O . ASN A 1 91 ? -11.317 6.702 -9.830 1.00 93.25 91 ASN A O 1
ATOM 733 N N . ARG A 1 92 ? -9.632 7.883 -8.894 1.00 92.62 92 ARG A N 1
ATOM 734 C CA . ARG A 1 92 ? -9.938 7.532 -7.499 1.00 92.62 92 ARG A CA 1
ATOM 735 C C . ARG A 1 92 ? -11.358 7.897 -7.095 1.00 92.62 92 ARG A C 1
ATOM 737 O O . ARG A 1 92 ? -12.094 7.050 -6.605 1.00 92.62 92 ARG A O 1
ATOM 744 N N . MET A 1 93 ? -11.749 9.151 -7.313 1.00 88.81 93 MET A N 1
ATOM 745 C CA . MET A 1 93 ? -13.066 9.654 -6.912 1.00 88.81 93 MET A CA 1
ATOM 746 C C . MET A 1 93 ? -14.205 8.963 -7.661 1.00 88.81 93 MET A C 1
ATOM 748 O O . MET A 1 93 ? -15.299 8.823 -7.123 1.00 88.81 93 MET A O 1
ATOM 752 N N . MET A 1 94 ? -13.949 8.515 -8.892 1.00 90.38 94 MET A N 1
ATOM 753 C CA . MET A 1 94 ? -14.894 7.719 -9.674 1.00 90.38 94 MET A CA 1
ATOM 754 C C . MET A 1 94 ? -14.958 6.248 -9.233 1.00 90.38 94 MET A C 1
ATOM 756 O O . MET A 1 94 ? -15.724 5.488 -9.820 1.00 90.38 94 MET A O 1
ATOM 760 N N . GLY A 1 95 ? -14.155 5.834 -8.247 1.00 86.88 95 GLY A N 1
ATOM 761 C CA . GLY A 1 95 ? -14.061 4.443 -7.812 1.00 86.88 95 GLY A CA 1
ATOM 762 C C . GLY A 1 95 ? -13.519 3.523 -8.903 1.00 86.88 95 GLY A C 1
ATOM 763 O O . GLY A 1 95 ? -13.910 2.360 -8.963 1.00 86.88 95 GLY A O 1
ATOM 764 N N . LYS A 1 96 ? -12.676 4.041 -9.809 1.00 92.56 96 LYS A N 1
ATOM 765 C CA . LYS A 1 96 ? -12.022 3.187 -10.800 1.00 92.56 96 LYS A CA 1
ATOM 766 C C . LYS A 1 96 ? -10.946 2.350 -10.107 1.00 92.56 96 LYS A C 1
ATOM 768 O O . LYS A 1 96 ? -10.136 2.934 -9.385 1.00 92.56 96 LYS A O 1
ATOM 773 N N . PRO A 1 97 ? -10.911 1.031 -10.351 1.00 93.50 97 PRO A N 1
ATOM 774 C CA . PRO A 1 97 ? -9.890 0.176 -9.774 1.00 93.50 97 PRO A CA 1
ATOM 775 C C . PRO A 1 97 ? -8.504 0.562 -10.283 1.00 93.50 97 PRO A C 1
ATOM 777 O O . PRO A 1 97 ? -8.342 1.047 -11.408 1.00 93.50 97 PRO A O 1
ATOM 780 N N . ILE A 1 98 ? -7.494 0.298 -9.459 1.00 93.50 98 ILE A N 1
ATOM 781 C CA . ILE A 1 98 ? -6.100 0.350 -9.892 1.00 93.50 98 ILE A CA 1
ATOM 782 C C . ILE A 1 98 ? -5.861 -0.867 -10.779 1.00 93.50 98 ILE A C 1
ATOM 784 O O . ILE A 1 98 ? -5.903 -1.992 -10.297 1.00 93.50 98 ILE A O 1
ATOM 788 N N . ASP A 1 99 ? -5.594 -0.660 -12.064 1.00 91.69 99 ASP A N 1
ATOM 789 C CA . ASP A 1 99 ? -5.230 -1.753 -12.962 1.00 91.69 99 ASP A CA 1
ATOM 790 C C . ASP A 1 99 ? -3.707 -1.927 -13.087 1.00 91.69 99 ASP A C 1
ATOM 792 O O . ASP A 1 99 ? -2.899 -1.075 -12.696 1.00 91.69 99 ASP A O 1
ATOM 796 N N . LYS A 1 100 ? -3.308 -3.082 -13.630 1.00 91.00 100 LYS A N 1
ATOM 797 C CA . LYS A 1 100 ? -1.902 -3.466 -13.776 1.00 91.00 100 LYS A CA 1
ATOM 798 C C . LYS A 1 100 ? -1.123 -2.508 -14.679 1.00 91.00 100 LYS A C 1
ATOM 800 O O . LYS A 1 100 ? 0.013 -2.168 -14.361 1.00 91.00 100 LYS A O 1
ATOM 805 N N . THR A 1 101 ? -1.721 -2.053 -15.777 1.00 91.31 101 THR A N 1
ATOM 806 C CA . THR A 1 101 ? -1.068 -1.143 -16.726 1.00 91.31 101 THR A CA 1
ATOM 807 C C . THR A 1 101 ? -0.779 0.204 -16.074 1.00 91.31 101 THR A C 1
ATOM 809 O O . THR A 1 101 ? 0.306 0.762 -16.238 1.00 91.31 101 THR A O 1
ATOM 812 N N . LEU A 1 102 ? -1.717 0.715 -15.281 1.00 92.38 102 LEU A N 1
ATOM 813 C CA . LEU A 1 102 ? -1.548 1.949 -14.533 1.00 92.38 102 LEU A CA 1
ATOM 814 C C . LEU A 1 102 ? -0.437 1.835 -13.488 1.00 92.38 102 LEU A C 1
ATOM 816 O O . LEU A 1 102 ? 0.385 2.746 -13.372 1.00 92.38 102 LEU A O 1
ATOM 820 N N . LEU A 1 103 ? -0.393 0.719 -12.756 1.00 92.69 103 LEU A N 1
ATOM 821 C CA . LEU A 1 103 ? 0.689 0.436 -11.817 1.00 92.69 103 LEU A CA 1
ATOM 822 C C . LEU A 1 103 ? 2.050 0.421 -12.529 1.00 92.69 103 LEU A C 1
ATOM 824 O O . LEU A 1 103 ? 2.972 1.098 -12.083 1.00 92.69 103 LEU A O 1
ATOM 828 N N . GLU A 1 104 ? 2.168 -0.292 -13.651 1.00 90.81 104 GLU A N 1
ATOM 829 C CA . GLU A 1 104 ? 3.408 -0.392 -14.432 1.00 90.81 104 GLU A CA 1
ATOM 830 C C . GLU A 1 104 ? 3.895 0.979 -14.921 1.00 90.81 104 GLU A C 1
ATOM 832 O O . GLU A 1 104 ? 5.060 1.329 -14.722 1.00 90.81 104 GLU A O 1
ATOM 837 N N . ILE A 1 105 ? 3.000 1.794 -15.490 1.00 90.31 105 ILE A N 1
ATOM 838 C CA . ILE A 1 105 ? 3.318 3.160 -15.931 1.00 90.31 105 ILE A CA 1
ATOM 839 C C . ILE A 1 105 ? 3.758 4.021 -14.743 1.00 90.31 105 ILE A C 1
ATOM 841 O O . ILE A 1 105 ? 4.767 4.726 -14.818 1.00 90.31 105 ILE A O 1
ATOM 845 N N . ASN A 1 106 ? 3.026 3.964 -13.625 1.00 92.31 106 ASN A N 1
ATOM 846 C CA . ASN A 1 106 ? 3.374 4.726 -12.429 1.00 92.31 106 ASN A CA 1
ATOM 847 C C . ASN A 1 106 ? 4.759 4.335 -11.903 1.00 92.31 106 ASN A C 1
ATOM 849 O O . ASN A 1 106 ? 5.543 5.209 -11.541 1.00 92.31 106 ASN A O 1
ATOM 853 N N . CYS A 1 107 ? 5.082 3.045 -11.898 1.00 89.06 107 CYS A N 1
ATOM 854 C CA . CYS A 1 107 ? 6.387 2.550 -11.489 1.00 89.06 107 CYS A CA 1
ATOM 855 C C . CYS A 1 107 ? 7.520 3.016 -12.414 1.00 89.06 107 CYS A C 1
ATOM 857 O O . CYS A 1 107 ? 8.593 3.363 -11.923 1.00 89.06 107 CYS A O 1
ATOM 859 N N . GLN A 1 108 ? 7.285 3.088 -13.726 1.00 88.44 108 GLN A N 1
ATOM 860 C CA . GLN A 1 108 ? 8.272 3.600 -14.683 1.00 88.44 108 GLN A CA 1
ATOM 861 C C . GLN A 1 108 ? 8.542 5.101 -14.507 1.00 88.44 108 GLN A C 1
ATOM 863 O O . GLN A 1 108 ? 9.681 5.539 -14.651 1.00 88.44 108 GLN A O 1
ATOM 868 N N . ILE A 1 109 ? 7.512 5.889 -14.183 1.00 88.94 109 ILE A N 1
ATOM 869 C CA . ILE A 1 109 ? 7.615 7.354 -14.077 1.00 88.94 109 ILE A CA 1
ATOM 870 C C . ILE A 1 109 ? 8.067 7.794 -12.680 1.00 88.94 109 ILE A C 1
ATOM 872 O O . ILE A 1 109 ? 8.957 8.629 -12.539 1.00 88.94 109 ILE A O 1
ATOM 876 N N . ALA A 1 110 ? 7.428 7.262 -11.639 1.00 88.62 110 ALA A N 1
ATOM 877 C CA . ALA A 1 110 ? 7.583 7.695 -10.250 1.00 88.62 110 ALA A CA 1
ATOM 878 C C . ALA A 1 110 ? 8.430 6.728 -9.405 1.00 88.62 110 ALA A C 1
ATOM 880 O O . ALA A 1 110 ? 8.546 6.907 -8.192 1.00 88.62 110 ALA A O 1
ATOM 881 N N . GLY A 1 111 ? 8.998 5.695 -10.028 1.00 89.25 111 GLY A N 1
ATOM 882 C CA . GLY A 1 111 ? 9.820 4.686 -9.377 1.00 89.25 111 GLY A CA 1
ATOM 883 C C . GLY A 1 111 ? 9.026 3.535 -8.751 1.00 89.25 111 GLY A C 1
ATOM 884 O O . GLY A 1 111 ? 7.834 3.629 -8.443 1.00 89.25 111 GLY A O 1
ATOM 885 N N . TYR A 1 112 ? 9.744 2.432 -8.540 1.00 89.94 112 TYR A N 1
ATOM 886 C CA . TYR A 1 112 ? 9.216 1.155 -8.044 1.00 89.94 112 TYR A CA 1
ATOM 887 C C . TYR A 1 112 ? 9.036 1.096 -6.528 1.00 89.94 112 TYR A C 1
ATOM 889 O O . TYR A 1 112 ? 8.361 0.200 -6.024 1.00 89.94 112 TYR A O 1
ATOM 897 N N . ASN A 1 113 ? 9.647 2.029 -5.799 1.00 92.12 113 ASN A N 1
ATOM 898 C CA . ASN A 1 113 ? 9.528 2.099 -4.353 1.00 92.12 113 ASN A CA 1
ATOM 899 C C . ASN A 1 113 ? 8.353 2.995 -3.979 1.00 92.12 113 ASN A C 1
ATOM 901 O O . ASN A 1 113 ? 8.281 4.149 -4.406 1.00 92.12 113 ASN A O 1
ATOM 905 N N . LYS A 1 114 ? 7.459 2.477 -3.145 1.00 95.25 114 LYS A N 1
ATOM 906 C CA . LYS A 1 114 ? 6.415 3.258 -2.486 1.00 95.25 114 LYS A CA 1
ATOM 907 C C . LYS A 1 114 ? 6.596 3.164 -0.987 1.00 95.25 114 LYS A C 1
ATOM 909 O O . LYS A 1 114 ? 7.117 2.184 -0.459 1.00 95.25 114 LYS A O 1
ATOM 914 N N . GLU A 1 115 ? 6.137 4.197 -0.308 1.00 97.50 115 GLU A N 1
ATOM 915 C CA . GLU A 1 115 ? 6.107 4.244 1.143 1.00 97.50 115 GLU A CA 1
ATOM 916 C C . GLU A 1 115 ? 4.678 4.455 1.611 1.00 97.50 115 GLU A C 1
ATOM 918 O O . GLU A 1 115 ? 3.869 5.062 0.904 1.00 97.50 115 GLU A O 1
ATOM 923 N N . GLY A 1 116 ? 4.386 4.014 2.824 1.00 98.19 116 GLY A N 1
ATOM 924 C CA . GLY A 1 116 ? 3.092 4.233 3.440 1.00 98.19 116 GLY A CA 1
ATOM 925 C C . GLY A 1 116 ? 3.127 4.044 4.944 1.00 98.19 116 GLY A C 1
ATOM 926 O O . GLY A 1 116 ? 4.169 3.722 5.516 1.00 98.19 116 GLY A O 1
ATOM 927 N N . VAL A 1 117 ? 1.986 4.290 5.573 1.00 98.44 117 VAL A N 1
ATOM 928 C CA . VAL A 1 117 ? 1.789 4.099 7.011 1.00 98.44 117 VAL A CA 1
ATOM 929 C C . VAL A 1 117 ? 0.516 3.289 7.212 1.00 98.44 117 VAL A C 1
ATOM 931 O O . VAL A 1 117 ? -0.486 3.560 6.546 1.00 98.44 117 VAL A O 1
ATOM 934 N N . ASP A 1 118 ? 0.570 2.272 8.070 1.00 98.00 118 ASP A N 1
ATOM 935 C CA . ASP A 1 118 ? -0.612 1.477 8.407 1.00 98.00 118 ASP A CA 1
ATOM 936 C C . ASP A 1 118 ? -1.461 2.104 9.523 1.00 98.00 118 ASP A C 1
ATOM 938 O O . ASP A 1 118 ? -1.125 3.147 10.089 1.00 98.00 118 ASP A O 1
ATOM 942 N N . GLN A 1 119 ? -2.580 1.459 9.849 1.00 95.50 119 GLN A N 1
ATOM 943 C CA . GLN A 1 119 ? -3.507 1.908 10.895 1.00 95.50 119 GLN A CA 1
ATOM 944 C C . GLN A 1 119 ? -2.887 1.958 12.302 1.00 95.50 119 GLN A C 1
ATOM 946 O O . GLN A 1 119 ? -3.401 2.671 13.160 1.00 95.50 119 GLN A O 1
ATOM 951 N N . ASN A 1 120 ? -1.776 1.254 12.536 1.00 95.81 120 ASN A N 1
ATOM 952 C CA . ASN A 1 120 ? -1.052 1.255 13.807 1.00 95.81 120 ASN A CA 1
ATOM 953 C C . ASN A 1 120 ? 0.088 2.288 13.834 1.00 95.81 120 ASN A C 1
ATOM 955 O O . ASN A 1 120 ? 0.812 2.380 14.825 1.00 95.81 120 ASN A O 1
ATOM 959 N N . GLY A 1 121 ? 0.271 3.067 12.762 1.00 97.06 121 GLY A N 1
ATOM 960 C CA . GLY A 1 121 ? 1.369 4.024 12.640 1.00 97.06 121 GLY A CA 1
ATOM 961 C C . GLY A 1 121 ? 2.692 3.401 12.186 1.00 97.06 121 GLY A C 1
ATOM 962 O O . GLY A 1 121 ? 3.711 4.094 12.169 1.00 97.06 121 GLY A O 1
ATOM 963 N N . THR A 1 122 ? 2.706 2.124 11.793 1.00 97.75 122 THR A N 1
ATOM 964 C CA . THR A 1 122 ? 3.915 1.460 11.292 1.00 97.75 122 THR A CA 1
ATOM 965 C C . THR A 1 122 ? 4.270 2.013 9.919 1.00 97.75 122 THR A C 1
ATOM 967 O O . THR A 1 122 ? 3.429 2.052 9.020 1.00 97.75 122 THR A O 1
ATOM 970 N N . GLU A 1 123 ? 5.525 2.413 9.722 1.00 98.50 123 GLU A N 1
ATOM 971 C CA . GLU A 1 123 ? 6.028 2.803 8.404 1.00 98.50 123 GLU A CA 1
ATOM 972 C C . GLU A 1 123 ? 6.333 1.563 7.552 1.00 98.50 123 GLU A C 1
ATOM 974 O O . GLU A 1 123 ? 7.057 0.661 7.982 1.00 98.50 123 GLU A O 1
ATOM 979 N N . TRP A 1 124 ? 5.848 1.563 6.313 1.00 98.19 124 TRP A N 1
ATOM 980 C CA . TRP A 1 124 ? 6.036 0.495 5.335 1.00 98.19 124 TRP A CA 1
ATOM 981 C C . TRP A 1 124 ? 6.755 1.002 4.086 1.00 98.19 124 TRP A C 1
ATOM 983 O O . TRP A 1 124 ? 6.518 2.119 3.620 1.00 98.19 124 TRP A O 1
ATOM 993 N N . LYS A 1 125 ? 7.605 0.145 3.513 1.00 96.69 125 LYS A N 1
ATOM 994 C CA . LYS A 1 125 ? 8.219 0.318 2.190 1.00 96.69 125 LYS A CA 1
ATOM 995 C C . LYS A 1 125 ? 7.870 -0.869 1.303 1.00 96.69 125 LYS A C 1
ATOM 997 O O . LYS A 1 125 ? 7.993 -2.015 1.734 1.00 96.69 125 LYS A O 1
ATOM 1002 N N . LEU A 1 126 ? 7.457 -0.575 0.075 1.00 94.88 126 LEU A N 1
ATOM 1003 C CA . LEU A 1 126 ? 6.968 -1.528 -0.917 1.00 94.88 126 LEU A CA 1
ATOM 1004 C C . LEU A 1 126 ? 7.792 -1.404 -2.209 1.00 94.88 126 LEU A C 1
ATOM 1006 O O . LEU A 1 126 ? 7.915 -0.306 -2.746 1.00 94.88 126 LEU A O 1
ATOM 1010 N N . CYS A 1 127 ? 8.335 -2.520 -2.699 1.00 92.56 127 CYS A N 1
ATOM 1011 C CA . CYS A 1 127 ? 9.133 -2.662 -3.925 1.00 92.56 127 CYS A CA 1
ATOM 1012 C C . CYS A 1 127 ? 8.263 -3.365 -4.997 1.00 92.56 127 CYS A C 1
ATOM 1014 O O . CYS A 1 127 ? 8.117 -4.588 -4.959 1.00 92.56 127 CYS A O 1
ATOM 1016 N N . PHE A 1 128 ? 7.654 -2.613 -5.926 1.00 87.81 128 PHE A N 1
ATOM 1017 C CA . PHE A 1 128 ? 6.643 -3.088 -6.899 1.00 87.81 128 PHE A CA 1
ATOM 1018 C C . PHE A 1 128 ? 7.201 -3.784 -8.160 1.00 87.81 128 PHE A C 1
ATOM 1020 O O . PHE A 1 128 ? 6.553 -3.804 -9.203 1.00 87.81 128 PHE A O 1
ATOM 1027 N N . TYR A 1 129 ? 8.398 -4.367 -8.099 1.00 79.75 129 TYR A N 1
ATOM 1028 C CA . TYR A 1 129 ? 8.988 -5.088 -9.231 1.00 79.75 129 TYR A CA 1
ATOM 1029 C C . TYR A 1 129 ? 9.367 -6.513 -8.821 1.00 79.75 129 TYR A C 1
ATOM 1031 O O . TYR A 1 129 ? 10.097 -6.705 -7.848 1.00 79.75 129 TYR A O 1
ATOM 1039 N N . SER A 1 130 ? 8.879 -7.513 -9.562 1.00 61.31 130 SER A N 1
ATOM 1040 C CA . SER A 1 130 ? 9.124 -8.935 -9.294 1.00 61.31 130 SER A CA 1
ATOM 1041 C C . SER A 1 130 ? 9.411 -9.715 -10.582 1.00 61.31 130 SER A C 1
ATOM 1043 O O . SER A 1 130 ? 8.533 -9.842 -11.428 1.00 61.31 130 SER A O 1
ATOM 1045 N N . HIS A 1 131 ? 10.637 -10.221 -10.722 1.00 49.78 131 HIS A N 1
ATOM 1046 C CA . HIS A 1 131 ? 10.993 -11.652 -10.828 1.00 49.78 131 HIS A CA 1
ATOM 1047 C C . HIS A 1 131 ? 12.526 -11.787 -10.988 1.00 49.78 131 HIS A C 1
ATOM 1049 O O . HIS A 1 131 ? 13.105 -12.757 -10.508 1.00 49.78 131 HIS A O 1
ATOM 1055 N N . ASP A 1 132 ? 13.187 -10.757 -11.537 1.00 50.38 132 ASP A N 1
ATOM 1056 C CA . ASP A 1 132 ? 14.608 -10.808 -11.930 1.00 50.38 132 ASP A CA 1
ATOM 1057 C C . ASP A 1 132 ? 15.581 -10.053 -10.999 1.00 50.38 132 A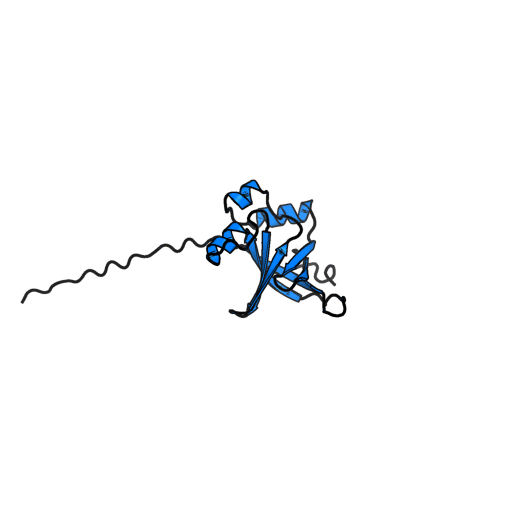SP A C 1
ATOM 1059 O O . ASP A 1 132 ? 16.792 -10.113 -11.190 1.00 50.38 132 ASP A O 1
ATOM 1063 N N . LEU A 1 133 ? 15.091 -9.326 -9.983 1.00 54.50 133 LEU A N 1
ATOM 1064 C CA . LEU A 1 133 ? 15.899 -8.353 -9.221 1.00 54.50 133 LEU A CA 1
ATOM 1065 C C . LEU A 1 133 ? 15.762 -8.486 -7.695 1.00 54.50 133 LEU A C 1
ATOM 1067 O O . LEU A 1 133 ? 15.777 -7.489 -6.971 1.00 54.50 133 LEU A O 1
ATOM 1071 N N . GLN A 1 134 ? 15.697 -9.720 -7.179 1.00 53.00 134 GLN A N 1
ATOM 1072 C CA . GLN A 1 134 ? 15.860 -9.982 -5.736 1.00 53.00 134 GLN A CA 1
ATOM 1073 C C . GLN A 1 134 ? 17.120 -9.311 -5.152 1.00 53.00 134 GLN A C 1
ATOM 1075 O O . GLN A 1 134 ? 17.118 -8.947 -3.981 1.00 53.00 134 GLN A O 1
ATOM 1080 N N . SER A 1 135 ? 18.156 -9.104 -5.971 1.00 54.69 135 SER A N 1
ATOM 1081 C CA . SER A 1 135 ? 19.421 -8.455 -5.610 1.00 54.69 135 SER A CA 1
ATOM 1082 C C . SER A 1 135 ? 19.378 -6.924 -5.503 1.00 54.69 135 SER A C 1
ATOM 1084 O O . SER A 1 135 ? 20.348 -6.333 -5.040 1.00 54.69 135 SER A O 1
ATOM 1086 N N . LEU A 1 136 ? 18.306 -6.256 -5.951 1.00 51.25 136 LEU A N 1
ATOM 1087 C CA . LEU A 1 136 ? 18.172 -4.792 -5.846 1.00 51.25 136 LEU A CA 1
ATOM 1088 C C . LEU A 1 136 ? 17.260 -4.354 -4.699 1.00 51.25 136 LEU A C 1
ATOM 1090 O O . LEU A 1 136 ? 17.402 -3.240 -4.199 1.00 51.25 136 LEU A O 1
ATOM 1094 N N . CYS A 1 137 ? 16.330 -5.214 -4.275 1.00 52.53 137 CYS A N 1
ATOM 1095 C CA . CYS A 1 137 ? 15.562 -5.017 -3.044 1.00 52.53 137 CYS A CA 1
ATOM 1096 C C . CYS A 1 137 ? 16.235 -5.775 -1.870 1.00 52.53 137 CYS A C 1
ATOM 1098 O O . CYS A 1 137 ? 15.534 -6.290 -1.006 1.00 52.53 137 CYS A O 1
ATOM 1100 N N . SER A 1 138 ? 17.571 -5.883 -1.837 1.00 54.38 138 SER A N 1
ATOM 1101 C CA . SER A 1 138 ? 18.365 -6.463 -0.736 1.00 54.38 138 SER A CA 1
ATOM 1102 C C . SER A 1 138 ? 19.276 -5.423 -0.106 1.00 54.38 138 SER A C 1
ATOM 1104 O O . SER A 1 138 ? 19.995 -4.761 -0.884 1.00 54.38 138 SER A O 1
#

Radius of gyration: 19.41 Å; chains: 1; bounding box: 74×47×34 Å

pLDDT: mean 84.79, std 17.91, range [38.12, 98.56]

Sequence (138 aa):
MKKILLLFIVSISSNHCLGQLTVTVGVKYKSTDGSYSKYYFREIDLVTGVELNNATNTREYDVYSDYALIWFDQTQVAIVKLKSKIQSDVNRMMGKPIDKTLLEINCQIAGYNKEGVDQNGTEWKLCFYSHDLQSLCS

Secondary structure (DSSP, 8-state):
--------------------EEEEEEEEEB-TTSPBPPPEEEEEEEEEHHHHHHHHT-S-S-TT-EEEEEESSSS-EEEEEESS-SS-HHHHHTT----HHHHHHHHHHH-SEEEEEETT--EEEEE---SS-TTT--

Organism: NCBI:txid623280